Protein AF-A0AAE3A253-F1 (afdb_monomer_lite)

Foldseek 3Di:
DFDWDADPNDTDGPVCCCVPPPVVVVVVVVVVVVVVVVVVVVVVCVVVCPPDPPPPDPVQVVLVVCLVVVLVVVLVVLLVQLPPLDDDPVLVVLLVLLPDDPVVSCVVCVPPPDDCPLSVLLNVLCVVVNPDSSSSSVSVSVVVNVVSVCCVPVVCVVQNSDHD

Secondary structure (DSSP, 8-state):
---EEEETTEEEEHHHHHHH-HHHHHHHHHHHHHHHHHHHHHHHHHHTT---------HHHHHHHHHHHHHHHHHHHHHHHTTS----HHHHHHHHHHHS-HHHHHHHHTTSSS-THHHHHHHHHHHHH-SSHHHHHHHHHHHHHHHHHHIIIIIHHHH-SS--

pLDDT: mean 86.46, std 11.03, range [50.12, 96.81]

Organism: NCBI:txid2981769

Radius of gyration: 26.56 Å; chains: 1; bounding box: 48×40×72 Å

Sequence (164 aa):
MMITYFVGGNSQNFSESLNNSVGFTVQYMALASVLALLEPIIFSMVNLGFKYKPFSFNMHSIAIILFYFTTLTFGLIGFMRCFDNAFWGDEGYTIRLAKMSLKDMIYATAGDVHPPLYYFLVKGLYCLFGNNGFTYQLSAWLPYCAILLLACSVIRKEFGVITA

Structure (mmCIF, N/CA/C/O backbone):
data_AF-A0AAE3A253-F1
#
_entry.id   AF-A0AAE3A253-F1
#
loop_
_atom_site.group_PDB
_atom_site.id
_atom_site.type_symbol
_atom_site.label_atom_id
_atom_site.label_alt_id
_atom_site.label_comp_id
_atom_site.label_asym_id
_atom_site.label_entity_id
_atom_site.label_seq_id
_atom_site.pdbx_PDB_ins_code
_atom_site.Cartn_x
_atom_site.Cartn_y
_atom_site.Cartn_z
_atom_site.occupancy
_atom_site.B_iso_or_equiv
_atom_site.auth_seq_id
_atom_site.auth_comp_id
_atom_site.auth_asym_id
_atom_site.auth_atom_id
_atom_site.pdbx_PDB_model_num
ATOM 1 N N . MET A 1 1 ? 16.362 0.514 20.580 1.00 50.12 1 MET A N 1
ATOM 2 C CA . MET A 1 1 ? 15.192 1.416 20.646 1.00 50.12 1 MET A CA 1
ATOM 3 C C . MET A 1 1 ? 15.582 2.599 21.517 1.00 50.12 1 MET A C 1
ATOM 5 O O . MET A 1 1 ? 15.922 2.386 22.671 1.00 50.12 1 MET A O 1
ATOM 9 N N . MET A 1 2 ? 15.668 3.802 20.948 1.00 62.44 2 MET A N 1
ATOM 10 C CA . MET A 1 2 ? 16.081 5.006 21.678 1.00 62.44 2 MET A CA 1
ATOM 11 C C . MET A 1 2 ? 14.843 5.604 22.349 1.00 62.44 2 MET A C 1
ATOM 13 O O . MET A 1 2 ? 13.948 6.080 21.659 1.00 62.44 2 MET A O 1
ATOM 17 N N . ILE A 1 3 ? 14.763 5.518 23.675 1.00 72.75 3 ILE A N 1
ATOM 18 C CA . ILE A 1 3 ? 13.696 6.161 24.447 1.00 72.75 3 ILE A CA 1
ATOM 19 C C . ILE A 1 3 ? 14.218 7.539 24.842 1.00 72.75 3 ILE A C 1
ATOM 21 O O . ILE A 1 3 ? 15.241 7.644 25.515 1.00 72.75 3 ILE A O 1
ATOM 25 N N . THR A 1 4 ? 13.552 8.594 24.390 1.00 78.94 4 THR A N 1
ATOM 26 C CA . THR A 1 4 ? 13.888 9.979 24.740 1.00 78.94 4 THR A CA 1
ATOM 27 C C . THR A 1 4 ? 12.884 10.507 25.753 1.00 78.94 4 THR A C 1
ATOM 29 O O . THR A 1 4 ? 11.683 10.321 25.564 1.00 78.94 4 THR A O 1
ATOM 32 N N . TYR A 1 5 ? 13.351 11.187 26.801 1.00 75.12 5 TYR A N 1
ATOM 33 C CA . TYR A 1 5 ? 12.467 11.939 27.698 1.00 75.12 5 TYR A CA 1
ATOM 34 C C . TYR A 1 5 ? 12.467 13.418 27.313 1.00 75.12 5 TYR A C 1
ATOM 36 O O . TYR A 1 5 ? 13.455 13.925 26.780 1.00 75.12 5 TYR A O 1
ATOM 44 N N . PHE A 1 6 ? 11.358 14.103 27.592 1.00 67.00 6 PHE A N 1
ATOM 45 C CA . PHE A 1 6 ? 11.221 15.540 27.380 1.00 67.00 6 PHE A CA 1
ATOM 46 C C . PHE A 1 6 ? 10.866 16.203 28.709 1.00 67.00 6 PHE A C 1
ATOM 48 O O . PHE A 1 6 ? 9.720 16.161 29.152 1.00 67.00 6 PHE A O 1
ATOM 55 N N . VAL A 1 7 ? 11.865 16.774 29.379 1.00 64.50 7 VAL A N 1
ATOM 56 C CA . VAL A 1 7 ? 11.684 17.493 30.648 1.00 64.50 7 VAL A CA 1
ATOM 57 C C . VAL A 1 7 ? 12.401 18.835 30.533 1.00 64.50 7 VAL A C 1
ATOM 59 O O . VAL A 1 7 ? 13.591 18.884 30.237 1.00 64.50 7 VAL A O 1
ATOM 62 N N . GLY A 1 8 ? 11.665 19.934 30.730 1.00 59.41 8 GLY A N 1
ATOM 63 C CA . GLY A 1 8 ? 12.232 21.289 30.731 1.00 59.41 8 GLY A CA 1
ATOM 64 C C . GLY A 1 8 ? 12.736 21.799 29.374 1.00 59.41 8 GLY A C 1
ATOM 65 O O . GLY A 1 8 ? 13.605 22.661 29.347 1.00 59.41 8 GLY A O 1
ATOM 66 N N . GLY A 1 9 ? 12.228 21.271 28.254 1.00 61.28 9 GLY A N 1
ATOM 67 C CA . GLY A 1 9 ? 12.614 21.710 26.903 1.00 61.28 9 GLY A CA 1
ATOM 68 C C . GLY A 1 9 ? 13.838 21.001 26.309 1.00 61.28 9 GLY A C 1
ATOM 69 O O . GLY A 1 9 ? 14.172 21.258 25.157 1.00 61.28 9 GLY A O 1
ATOM 70 N N . ASN A 1 10 ? 14.469 20.084 27.050 1.00 60.81 10 ASN A N 1
ATOM 71 C CA . ASN A 1 10 ? 15.585 19.271 26.567 1.00 60.81 10 ASN A CA 1
ATOM 72 C C . ASN A 1 10 ? 15.125 17.841 26.254 1.00 60.81 10 ASN A C 1
ATOM 74 O O . ASN A 1 10 ? 14.512 17.181 27.095 1.00 60.81 10 ASN A O 1
ATOM 78 N N . SER A 1 11 ? 15.466 17.355 25.056 1.00 71.44 11 SER A N 1
ATOM 79 C CA . SER A 1 11 ? 15.305 15.956 24.653 1.00 71.44 11 SER A CA 1
ATOM 80 C C . SER A 1 11 ? 16.650 15.235 24.721 1.00 71.44 11 SER A C 1
ATOM 82 O O . SER A 1 11 ? 17.551 15.536 23.937 1.00 71.44 11 SER A O 1
ATOM 84 N N . GLN A 1 12 ? 16.792 14.281 25.639 1.00 79.00 12 GLN A N 1
ATOM 85 C CA . GLN A 1 12 ? 17.990 13.442 25.751 1.00 79.00 12 GLN A CA 1
ATOM 86 C C . GLN A 1 12 ? 17.623 11.961 25.815 1.00 79.00 12 GLN A C 1
ATOM 88 O O . GLN A 1 12 ? 16.469 11.591 26.056 1.00 79.00 12 GLN A O 1
ATOM 93 N N . ASN A 1 13 ? 18.619 11.108 25.574 1.00 83.31 13 ASN A N 1
ATOM 94 C CA . ASN A 1 13 ? 18.465 9.668 25.688 1.00 83.31 13 ASN A CA 1
ATOM 95 C C . ASN A 1 13 ? 18.242 9.289 27.157 1.00 83.31 13 ASN A C 1
ATOM 97 O O . ASN A 1 13 ? 19.081 9.527 28.021 1.00 83.31 13 ASN A O 1
ATOM 101 N N . PHE A 1 14 ? 17.095 8.679 27.428 1.00 81.56 14 PHE A N 1
ATOM 102 C CA . PHE A 1 14 ? 16.658 8.321 28.769 1.00 81.56 14 PHE A CA 1
ATOM 103 C C . PHE A 1 14 ? 17.612 7.352 29.471 1.00 81.56 14 PHE A C 1
ATOM 105 O O . PHE A 1 14 ? 17.945 7.554 30.638 1.00 81.56 14 PHE A O 1
ATOM 112 N N . SER A 1 15 ? 18.089 6.329 28.757 1.00 81.06 15 SER A N 1
ATOM 113 C CA . SER A 1 15 ? 19.004 5.340 29.334 1.00 81.06 15 SER A CA 1
ATOM 114 C C . SER A 1 15 ? 20.366 5.948 29.658 1.00 81.06 15 SER A C 1
ATOM 116 O O . SER A 1 15 ? 21.016 5.527 30.610 1.00 81.06 15 SER A O 1
ATOM 118 N N . GLU A 1 16 ? 20.800 6.921 28.863 1.00 82.69 16 GLU A N 1
ATOM 119 C CA . GLU A 1 16 ? 22.065 7.618 29.068 1.00 82.69 16 GLU A CA 1
ATOM 120 C C . GLU A 1 16 ? 21.982 8.556 30.277 1.00 82.69 16 GLU A C 1
ATOM 122 O O . GLU A 1 16 ? 22.848 8.518 31.149 1.00 82.69 16 GLU A O 1
ATOM 127 N N . SER A 1 17 ? 20.893 9.321 30.399 1.00 81.94 17 SER A N 1
ATOM 128 C CA . SER A 1 17 ? 20.686 10.227 31.533 1.00 81.94 17 SER A CA 1
ATOM 129 C C . SER A 1 17 ? 20.495 9.497 32.863 1.00 81.94 17 SER A C 1
ATOM 131 O O . SER A 1 17 ? 20.983 9.983 33.881 1.00 81.94 17 SER A O 1
ATOM 133 N N . LEU A 1 18 ? 19.853 8.320 32.871 1.00 81.62 18 LEU A N 1
ATOM 134 C CA . LEU A 1 18 ? 19.747 7.475 34.070 1.00 81.62 18 LEU A CA 1
ATOM 135 C C . LEU A 1 18 ? 21.107 6.966 34.568 1.00 81.62 18 LEU A C 1
ATOM 137 O O . LEU A 1 18 ? 21.334 6.889 35.775 1.00 81.62 18 LEU A O 1
ATOM 141 N N . ASN A 1 19 ? 22.005 6.602 33.652 1.00 83.62 19 ASN A N 1
ATOM 142 C CA . ASN A 1 19 ? 23.302 6.027 34.015 1.00 83.62 19 ASN A CA 1
ATOM 143 C C . ASN A 1 19 ? 24.339 7.098 34.375 1.00 83.62 19 ASN A C 1
ATOM 145 O O . ASN A 1 19 ? 25.212 6.850 35.203 1.00 83.62 19 ASN A O 1
ATOM 149 N N . ASN A 1 20 ? 24.236 8.286 33.775 1.00 83.12 20 ASN A N 1
ATOM 150 C CA . ASN A 1 20 ? 25.271 9.315 33.873 1.00 83.12 20 ASN A CA 1
ATOM 151 C C . ASN A 1 20 ? 24.935 10.457 34.847 1.00 83.12 20 ASN A C 1
ATOM 153 O O . ASN A 1 20 ? 25.827 11.228 35.196 1.00 83.12 20 ASN A O 1
ATOM 157 N N . SER A 1 21 ? 23.682 10.597 35.300 1.00 84.69 21 SER A N 1
ATOM 158 C CA . SER A 1 21 ? 23.268 11.695 36.185 1.00 84.69 21 SER A CA 1
ATOM 159 C C . SER A 1 21 ? 22.504 11.204 37.410 1.00 84.69 21 SER A C 1
ATOM 161 O O . SER A 1 21 ? 21.313 10.911 37.353 1.00 84.69 21 SER A O 1
ATOM 163 N N . VAL A 1 22 ? 23.173 11.216 38.567 1.00 84.69 22 VAL A N 1
ATOM 164 C CA . VAL A 1 22 ? 22.562 10.861 39.861 1.00 84.69 22 VAL A CA 1
ATOM 165 C C . VAL A 1 22 ? 21.336 11.731 40.162 1.00 84.69 22 VAL A C 1
ATOM 167 O O . VAL A 1 22 ? 20.321 11.228 40.640 1.00 84.69 22 VAL A O 1
ATOM 170 N N . GLY A 1 23 ? 21.397 13.029 39.845 1.00 84.56 23 GLY A N 1
ATOM 171 C CA . GLY A 1 23 ? 20.290 13.959 40.082 1.00 84.56 23 GLY A CA 1
ATOM 172 C C . GLY A 1 23 ? 19.044 13.617 39.264 1.00 84.56 23 GLY A C 1
ATOM 173 O O . GLY A 1 23 ? 17.940 13.596 39.809 1.00 84.56 23 GLY A O 1
ATOM 174 N N . PHE A 1 24 ? 19.224 13.285 37.982 1.00 83.19 24 PHE A N 1
ATOM 175 C CA . PHE A 1 24 ? 18.129 12.848 37.115 1.00 83.19 24 PHE A CA 1
ATOM 176 C C . PHE A 1 24 ? 17.506 11.545 37.624 1.00 83.19 24 PHE A C 1
ATOM 178 O O . PHE A 1 24 ? 16.285 11.437 37.728 1.00 83.19 24 PHE A O 1
ATOM 185 N N . THR A 1 25 ? 18.339 10.581 38.018 1.00 84.44 25 THR A N 1
ATOM 186 C CA . THR A 1 25 ? 17.882 9.277 38.509 1.00 84.44 25 THR A CA 1
ATOM 187 C C . THR A 1 25 ? 17.068 9.410 39.791 1.00 84.44 25 THR A C 1
ATOM 189 O O . THR A 1 25 ? 16.003 8.808 39.898 1.00 84.44 25 THR A O 1
ATOM 192 N N . VAL A 1 26 ? 17.497 10.249 40.740 1.00 87.88 26 VAL A N 1
ATOM 193 C CA . VAL A 1 26 ? 16.738 10.505 41.976 1.00 87.88 26 VAL A CA 1
ATOM 194 C C . VAL A 1 26 ? 15.389 11.168 41.680 1.00 87.88 26 VAL A C 1
ATOM 196 O O . VAL A 1 26 ? 14.369 10.725 42.208 1.00 87.88 26 VAL A O 1
ATOM 199 N N . GLN A 1 27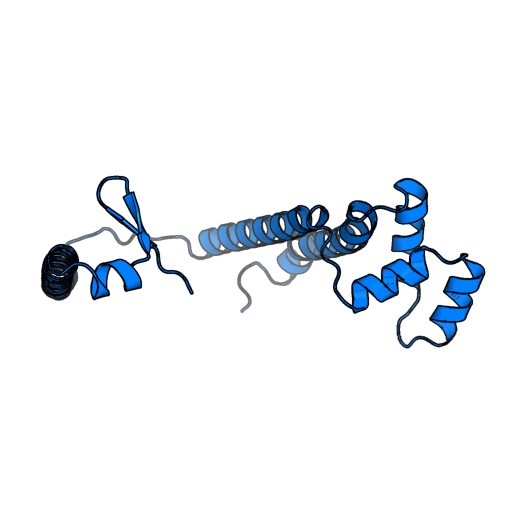 ? 15.350 12.180 40.807 1.00 84.44 27 GLN A N 1
ATOM 200 C CA . GLN A 1 27 ? 14.098 12.839 40.410 1.00 84.44 27 GLN A CA 1
ATOM 201 C C . GLN A 1 27 ? 13.138 11.873 39.707 1.00 84.44 27 GLN A C 1
ATOM 203 O O . GLN A 1 27 ? 11.940 11.871 39.994 1.00 84.44 27 GLN A O 1
ATOM 208 N N . TYR A 1 28 ? 13.664 11.020 38.828 1.00 86.50 28 TYR A N 1
ATOM 209 C CA . TYR A 1 28 ? 12.876 10.014 38.126 1.00 86.50 28 TYR A CA 1
ATOM 210 C C . TYR A 1 28 ? 12.330 8.943 39.077 1.00 86.50 28 TYR A C 1
ATOM 212 O O . TYR A 1 28 ? 11.144 8.628 39.022 1.00 86.50 28 TYR A O 1
ATOM 220 N N . MET A 1 29 ? 13.155 8.421 39.991 1.00 88.69 29 MET A N 1
ATOM 221 C CA . MET A 1 29 ? 12.713 7.450 40.999 1.00 88.69 29 MET A CA 1
ATOM 222 C C . MET A 1 29 ? 11.645 8.040 41.926 1.00 88.69 29 MET A C 1
ATOM 224 O O . MET A 1 29 ? 10.668 7.360 42.244 1.00 88.69 29 MET A O 1
ATOM 228 N N . ALA A 1 30 ? 11.786 9.310 42.318 1.00 92.12 30 ALA A N 1
ATOM 229 C CA . ALA A 1 30 ? 10.777 10.010 43.106 1.00 92.12 30 ALA A CA 1
ATOM 230 C C . ALA A 1 30 ? 9.453 10.138 42.336 1.00 92.12 30 ALA A C 1
ATOM 232 O O . ALA A 1 30 ? 8.401 9.787 42.866 1.00 92.12 30 ALA A O 1
ATOM 233 N N . LEU A 1 31 ? 9.502 10.563 41.069 1.00 87.88 31 LEU A N 1
ATOM 234 C CA . LEU A 1 31 ? 8.318 10.667 40.213 1.00 87.88 31 LEU A CA 1
ATOM 235 C C . LEU A 1 31 ? 7.635 9.307 40.012 1.00 87.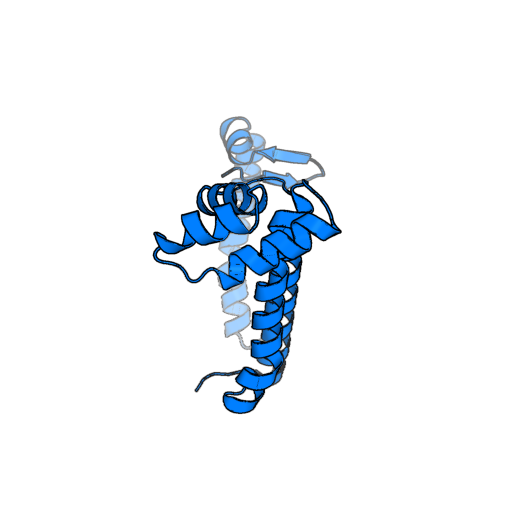88 31 LEU A C 1
ATOM 237 O O . LEU A 1 31 ? 6.420 9.206 40.167 1.00 87.88 31 LEU A O 1
ATOM 241 N N . ALA A 1 32 ? 8.407 8.260 39.712 1.00 88.56 32 ALA A N 1
ATOM 242 C CA . ALA A 1 32 ? 7.894 6.905 39.536 1.00 88.56 32 ALA A CA 1
ATOM 243 C C . ALA A 1 32 ? 7.220 6.384 40.815 1.00 88.56 32 ALA A C 1
ATOM 245 O O . ALA A 1 32 ? 6.146 5.793 40.747 1.00 88.56 32 ALA A O 1
ATOM 246 N N . SER A 1 33 ? 7.806 6.669 41.980 1.00 91.75 33 SER A N 1
ATOM 247 C CA . SER A 1 33 ? 7.232 6.299 43.279 1.00 91.75 33 SER A CA 1
ATOM 248 C C . SER A 1 33 ? 5.922 7.040 43.555 1.00 91.75 33 SER A C 1
ATOM 250 O O . SER A 1 33 ? 4.955 6.433 44.007 1.00 91.75 33 SER A O 1
ATOM 252 N N . VAL A 1 34 ? 5.854 8.339 43.239 1.00 92.75 34 VAL A N 1
ATOM 253 C CA . VAL A 1 34 ? 4.617 9.128 43.359 1.00 92.75 34 VAL A CA 1
ATOM 254 C C . VAL A 1 34 ? 3.528 8.573 42.440 1.00 92.75 34 VAL A C 1
ATOM 256 O O . VAL A 1 34 ? 2.404 8.373 42.891 1.00 92.75 34 VAL A O 1
ATOM 259 N N . LEU A 1 35 ? 3.849 8.276 41.178 1.00 89.44 35 LEU A N 1
ATOM 260 C CA . LEU A 1 35 ? 2.894 7.696 40.227 1.00 89.44 35 LEU A CA 1
ATOM 261 C C . LEU A 1 35 ? 2.382 6.325 40.688 1.00 89.44 35 LEU A C 1
ATOM 263 O O . LEU A 1 35 ? 1.176 6.091 40.657 1.00 89.44 35 LEU A O 1
ATOM 267 N N . ALA A 1 36 ? 3.272 5.463 41.186 1.00 91.69 36 ALA A N 1
ATOM 268 C CA . ALA A 1 36 ? 2.905 4.154 41.725 1.00 91.69 36 ALA A CA 1
ATOM 269 C C . ALA A 1 36 ? 1.981 4.254 42.954 1.00 91.69 36 ALA A C 1
ATOM 271 O O . ALA A 1 36 ? 1.104 3.416 43.138 1.00 91.69 36 ALA A O 1
ATOM 272 N N . LEU A 1 37 ? 2.137 5.292 43.786 1.00 91.44 37 LEU A N 1
ATOM 273 C CA . LEU A 1 37 ? 1.247 5.550 44.925 1.00 91.44 37 LEU A CA 1
ATOM 274 C C . LEU A 1 37 ? -0.086 6.195 44.517 1.00 91.44 37 LEU A C 1
ATOM 276 O O . LEU A 1 37 ? -1.093 5.997 45.196 1.00 91.44 37 LEU A O 1
ATOM 280 N N . LEU A 1 38 ? -0.118 6.952 43.417 1.00 90.69 38 LEU A N 1
ATOM 281 C CA . LEU A 1 38 ? -1.348 7.544 42.884 1.00 90.69 38 LEU A CA 1
ATOM 282 C C . LEU A 1 38 ? -2.264 6.499 42.241 1.00 90.69 38 LEU A C 1
ATOM 284 O O . LEU A 1 38 ? -3.482 6.639 42.321 1.00 90.69 38 LEU A O 1
ATOM 288 N N . GLU A 1 39 ? -1.709 5.447 41.644 1.00 86.12 39 GLU A N 1
ATOM 289 C CA . GLU A 1 39 ? -2.473 4.380 40.991 1.00 86.12 39 GLU A CA 1
ATOM 290 C C . GLU A 1 39 ? -3.555 3.740 41.894 1.00 86.12 39 GLU A C 1
ATOM 292 O O . GLU A 1 39 ? -4.729 3.764 41.508 1.00 86.12 39 GLU A O 1
ATOM 297 N N . PRO A 1 40 ? -3.256 3.253 43.118 1.00 86.25 40 PRO A N 1
ATOM 298 C CA . PRO A 1 40 ? -4.275 2.693 44.006 1.00 86.25 40 PRO A CA 1
ATOM 299 C C . PRO A 1 40 ? -5.271 3.743 44.513 1.00 86.25 40 PRO A C 1
ATOM 301 O O . PRO A 1 40 ? -6.419 3.401 44.790 1.00 86.25 40 PRO A O 1
ATOM 304 N N . ILE A 1 41 ? -4.876 5.020 44.610 1.00 84.12 41 ILE A N 1
ATOM 305 C CA . ILE A 1 41 ? -5.785 6.116 44.979 1.00 84.12 41 ILE A CA 1
ATOM 306 C C . ILE A 1 41 ? -6.785 6.360 43.850 1.00 84.12 41 ILE A C 1
ATOM 308 O O . ILE A 1 41 ? -7.982 6.416 44.111 1.00 84.12 41 ILE A O 1
ATOM 312 N N . ILE A 1 42 ? -6.321 6.441 42.600 1.00 81.00 42 ILE A N 1
ATOM 313 C CA . ILE A 1 42 ? -7.178 6.584 41.417 1.00 81.00 42 ILE A CA 1
ATOM 314 C C . ILE A 1 42 ? -8.115 5.377 41.305 1.00 81.00 42 ILE A C 1
ATOM 316 O O . ILE A 1 42 ? -9.322 5.551 41.139 1.00 81.00 42 ILE A O 1
ATOM 320 N N . PHE A 1 43 ? -7.591 4.161 41.470 1.00 81.81 43 PHE A N 1
ATOM 321 C CA . PHE A 1 43 ? -8.390 2.935 41.461 1.00 81.81 43 PHE A CA 1
ATOM 322 C C . PHE A 1 43 ? -9.441 2.923 42.582 1.00 81.81 43 PHE A C 1
ATOM 324 O O . PHE A 1 43 ? -10.601 2.578 42.354 1.00 81.81 43 PHE A O 1
ATOM 331 N N . SER A 1 44 ? -9.068 3.376 43.781 1.00 79.88 44 SER A N 1
ATOM 332 C CA . SER A 1 44 ? -9.985 3.543 44.909 1.00 79.88 44 SER A CA 1
ATOM 333 C C . SER A 1 44 ? -11.037 4.620 44.636 1.00 79.88 44 SER A C 1
ATOM 335 O O . SER A 1 44 ? -12.207 4.381 44.891 1.00 79.88 44 SER A O 1
ATOM 337 N N . MET A 1 45 ? -10.683 5.763 44.037 1.00 73.31 45 MET A N 1
ATOM 338 C CA . MET A 1 45 ? -11.636 6.811 43.637 1.00 73.31 45 MET A CA 1
ATOM 339 C C . MET A 1 45 ? -12.655 6.306 42.607 1.00 73.31 45 MET A C 1
ATOM 341 O O . MET A 1 45 ? -13.833 6.656 42.693 1.00 73.31 45 MET A O 1
ATOM 345 N N . VAL A 1 46 ? -12.222 5.459 41.668 1.00 73.06 46 VAL A N 1
ATOM 346 C CA . VAL A 1 46 ? -13.106 4.781 40.707 1.00 73.06 46 VAL A CA 1
ATOM 347 C C . VAL A 1 46 ? -14.036 3.789 41.423 1.00 73.06 46 VAL A C 1
ATOM 349 O O . VAL A 1 46 ? -15.232 3.771 41.133 1.00 73.06 46 VAL A O 1
ATOM 352 N N . ASN A 1 47 ? -13.531 3.028 42.402 1.00 70.94 47 ASN A N 1
ATOM 353 C CA . ASN A 1 47 ? -14.326 2.081 43.201 1.00 70.94 47 ASN A CA 1
ATOM 354 C C . ASN A 1 47 ? -15.221 2.741 44.271 1.00 70.94 47 ASN A C 1
ATOM 356 O O . ASN A 1 47 ? -16.248 2.174 44.635 1.00 70.94 47 ASN A O 1
ATOM 360 N N . LEU A 1 48 ? -14.882 3.942 44.750 1.00 67.19 48 LEU A N 1
ATOM 361 C CA . LEU A 1 48 ? -15.628 4.725 45.749 1.00 67.19 48 LEU A CA 1
ATOM 362 C C . LEU A 1 48 ? -16.883 5.399 45.173 1.00 67.19 48 LEU A C 1
ATOM 364 O O . LEU A 1 48 ? -17.536 6.192 45.849 1.00 67.19 48 LEU A O 1
ATOM 368 N N . GLY A 1 49 ? -17.251 5.079 43.931 1.00 61.66 49 GLY A N 1
ATOM 369 C CA . GLY A 1 49 ? -18.509 5.523 43.349 1.00 61.66 49 GLY A CA 1
ATOM 370 C C . GLY A 1 49 ? -18.518 7.001 42.969 1.00 61.66 49 GLY A C 1
ATOM 371 O O . GLY A 1 49 ? -19.590 7.612 42.972 1.00 61.66 49 GLY A O 1
ATOM 372 N N . PHE A 1 50 ? -17.363 7.581 42.598 1.00 58.22 50 PHE A N 1
ATOM 373 C CA . PHE A 1 50 ? -17.376 8.811 41.805 1.00 58.22 50 PHE A CA 1
ATOM 374 C C . PHE A 1 50 ? -18.300 8.569 40.608 1.00 58.22 50 PHE A C 1
ATOM 376 O O . PHE A 1 50 ? -17.994 7.771 39.724 1.00 58.22 50 PHE A O 1
ATOM 383 N N . LYS A 1 51 ? -19.465 9.226 40.601 1.00 58.50 51 LYS A N 1
ATOM 384 C CA . LYS A 1 51 ? -20.422 9.169 39.493 1.00 58.50 51 LYS A CA 1
ATOM 385 C C . LYS A 1 51 ? -19.829 9.921 38.304 1.00 58.50 51 LYS A C 1
ATOM 387 O O . LYS A 1 51 ? -20.227 11.046 38.014 1.00 58.50 51 LYS A O 1
ATOM 392 N N . TYR A 1 52 ? -18.878 9.317 37.603 1.00 63.06 52 TYR A N 1
ATOM 393 C CA . TYR A 1 52 ? -18.645 9.695 36.222 1.00 63.06 52 TYR A CA 1
ATOM 394 C C . TYR A 1 52 ? -19.870 9.226 35.437 1.00 63.06 52 TYR A C 1
ATOM 396 O O . TYR A 1 52 ? -20.347 8.106 35.624 1.00 63.06 52 TYR A O 1
ATOM 404 N N . LYS A 1 53 ? -20.438 10.083 34.585 1.00 58.22 53 LYS A N 1
ATOM 405 C CA . LYS A 1 53 ? -21.356 9.567 33.568 1.00 58.22 53 LYS A CA 1
ATOM 406 C C . LYS A 1 53 ? -20.502 8.650 32.694 1.00 58.22 53 LYS A C 1
ATOM 408 O O . LYS A 1 53 ? -19.567 9.175 32.083 1.00 58.22 53 LYS A O 1
ATOM 413 N N . PRO A 1 54 ? -20.750 7.327 32.636 1.00 58.50 54 PRO A N 1
ATOM 414 C CA . PRO A 1 54 ? -20.087 6.513 31.636 1.00 58.50 54 PRO A CA 1
ATOM 415 C C . PRO A 1 54 ? -20.432 7.152 30.297 1.00 58.50 54 PRO A C 1
ATOM 417 O O . PRO A 1 54 ? -21.607 7.369 29.984 1.00 58.50 54 PRO A O 1
ATOM 420 N N . PHE A 1 55 ? -19.409 7.570 29.559 1.00 60.50 55 PHE A N 1
ATOM 421 C CA . PHE A 1 55 ? -19.610 8.107 28.228 1.00 60.50 55 PHE A CA 1
ATOM 422 C C . PHE A 1 55 ? -20.108 6.930 27.389 1.00 60.50 55 PHE A C 1
ATOM 424 O O . PHE A 1 55 ? -19.347 6.046 27.006 1.00 60.50 55 PHE A O 1
ATOM 431 N N . SER A 1 56 ? -21.428 6.848 27.230 1.00 65.44 56 SER A N 1
ATOM 432 C CA . SER A 1 56 ? -22.100 5.809 26.462 1.00 65.44 56 SER A CA 1
ATOM 433 C C . SER A 1 56 ? -21.808 6.074 24.995 1.00 65.44 56 SER A C 1
ATOM 435 O O . SER A 1 56 ? -22.562 6.765 24.307 1.00 65.44 56 SER A O 1
ATOM 437 N N . PHE A 1 57 ? -20.681 5.566 24.518 1.00 68.81 57 PHE A N 1
ATOM 438 C CA . PHE A 1 57 ? -20.391 5.612 23.104 1.00 68.81 57 PHE A CA 1
ATOM 439 C C . PHE A 1 57 ? -21.254 4.601 22.367 1.00 68.81 57 PHE A C 1
ATOM 441 O O . PHE A 1 57 ? -21.388 3.445 22.767 1.00 68.81 57 PHE A O 1
ATOM 448 N N . ASN A 1 58 ? -21.798 5.033 21.236 1.00 83.06 58 ASN A N 1
ATOM 449 C CA . ASN A 1 58 ? -22.315 4.093 20.267 1.00 83.06 58 ASN A CA 1
ATOM 450 C C . ASN A 1 58 ? -21.116 3.345 19.661 1.00 83.06 58 ASN A C 1
ATOM 452 O O . ASN A 1 58 ? -20.404 3.886 18.812 1.00 83.06 58 ASN A O 1
ATOM 456 N N . MET A 1 59 ? -20.884 2.112 20.121 1.00 79.81 59 MET A N 1
ATOM 457 C CA . MET A 1 59 ? -19.783 1.255 19.663 1.00 79.81 59 MET A CA 1
ATOM 458 C C . MET A 1 59 ? -19.777 1.084 18.141 1.00 79.81 59 MET A C 1
ATOM 460 O O . MET A 1 59 ? -18.712 1.003 17.535 1.00 79.81 59 MET A O 1
ATOM 464 N N . HIS A 1 60 ? -20.952 1.116 17.507 1.00 84.00 60 HIS A N 1
ATOM 465 C CA . HIS A 1 60 ? -21.070 1.070 16.055 1.00 84.00 60 HIS A CA 1
ATOM 466 C C . HIS A 1 60 ? -20.530 2.341 15.388 1.00 84.00 60 HIS A C 1
ATOM 468 O O . HIS A 1 60 ? -19.769 2.264 14.425 1.00 84.00 60 HIS A O 1
ATOM 474 N N . SER A 1 61 ? -20.855 3.519 15.926 1.00 85.69 61 SER A N 1
ATOM 475 C CA . SER A 1 61 ? -20.319 4.792 15.430 1.00 85.69 61 SER A CA 1
ATOM 476 C C . SER A 1 61 ? -18.803 4.881 15.605 1.00 85.69 61 SER A C 1
ATOM 478 O O . SER A 1 61 ? -18.116 5.326 14.689 1.00 85.69 61 SER A O 1
ATOM 480 N N . ILE A 1 62 ? -18.272 4.407 16.737 1.00 87.94 62 ILE A N 1
ATOM 481 C CA . ILE A 1 62 ? -16.820 4.310 16.940 1.00 87.94 62 ILE A CA 1
ATOM 482 C C . ILE A 1 62 ? -16.192 3.381 15.902 1.00 87.94 62 ILE A C 1
ATOM 484 O O . ILE A 1 62 ? -15.208 3.762 15.274 1.00 87.94 62 ILE A O 1
ATOM 488 N N . ALA A 1 63 ? -16.762 2.193 15.688 1.00 88.00 63 ALA A N 1
ATOM 489 C CA . ALA A 1 63 ? -16.232 1.232 14.727 1.00 88.00 63 ALA A CA 1
ATOM 490 C C . ALA A 1 63 ? -16.185 1.812 13.303 1.00 88.00 63 ALA A C 1
ATOM 492 O O . ALA A 1 63 ? -15.182 1.654 12.613 1.00 88.00 63 ALA A O 1
ATOM 493 N N . ILE A 1 64 ? -17.220 2.553 12.888 1.00 89.50 64 ILE A N 1
ATOM 494 C CA . ILE A 1 64 ? -17.243 3.265 11.599 1.00 89.50 64 ILE A CA 1
ATOM 495 C C . ILE A 1 64 ? -16.103 4.284 11.514 1.00 89.50 64 ILE A C 1
ATOM 497 O O . ILE A 1 64 ? -15.382 4.314 10.516 1.00 89.50 64 ILE A O 1
ATOM 501 N N . ILE A 1 65 ? -15.934 5.113 12.547 1.00 91.06 65 ILE A N 1
ATOM 502 C CA . ILE A 1 65 ? -14.885 6.141 12.576 1.00 91.06 65 ILE A CA 1
ATOM 503 C C . ILE A 1 65 ? -13.505 5.488 12.483 1.00 91.06 65 ILE A C 1
ATOM 505 O O . ILE A 1 65 ? -12.696 5.902 11.656 1.00 91.06 65 ILE A O 1
ATOM 509 N N . LEU A 1 66 ? -13.255 4.447 13.280 1.00 91.50 66 LEU A N 1
ATOM 510 C CA . LEU A 1 66 ? -11.988 3.720 13.273 1.00 91.50 66 LEU A CA 1
ATOM 511 C C . LEU A 1 66 ? -11.724 3.061 11.919 1.00 91.50 66 LEU A C 1
ATOM 513 O O . LEU A 1 66 ? -10.635 3.219 11.383 1.00 91.50 66 LEU A O 1
ATOM 517 N N . PHE A 1 67 ? -12.717 2.401 11.321 1.00 92.00 67 PHE A N 1
ATOM 518 C CA . PHE A 1 67 ? -12.582 1.773 10.006 1.00 92.00 67 PHE A CA 1
ATOM 519 C C . PHE A 1 67 ? -12.117 2.768 8.933 1.00 92.00 67 PHE A C 1
ATOM 521 O O . PHE A 1 67 ? -11.152 2.514 8.203 1.00 92.00 67 PHE A O 1
ATOM 528 N N . TYR A 1 68 ? -12.766 3.932 8.860 1.00 93.06 68 TYR A N 1
ATOM 529 C CA . TYR A 1 68 ? -12.397 4.968 7.899 1.00 93.06 68 TYR A CA 1
ATOM 530 C C . TYR A 1 68 ? -11.061 5.628 8.224 1.00 93.06 68 TYR A C 1
ATOM 532 O O . TYR A 1 68 ? -10.261 5.859 7.317 1.00 93.06 68 TYR A O 1
ATOM 540 N N . PHE A 1 69 ? -10.795 5.894 9.502 1.00 94.44 69 PHE A N 1
ATOM 541 C CA . PHE A 1 69 ? -9.528 6.459 9.952 1.00 94.44 69 PHE A CA 1
ATOM 542 C C . PHE A 1 69 ? -8.350 5.538 9.616 1.00 94.44 69 PHE A C 1
ATOM 544 O O . PHE A 1 69 ? -7.348 5.984 9.055 1.00 94.44 69 PHE A O 1
ATOM 551 N N . THR A 1 70 ? -8.486 4.242 9.892 1.00 92.44 70 THR A N 1
ATOM 552 C CA . THR A 1 70 ? -7.485 3.226 9.569 1.00 92.44 70 THR A CA 1
ATOM 553 C C . THR A 1 70 ? -7.278 3.125 8.062 1.00 92.44 70 THR A C 1
ATOM 555 O O . THR A 1 70 ? -6.137 3.160 7.607 1.00 92.44 70 THR A O 1
ATOM 558 N N . THR A 1 71 ? -8.358 3.087 7.276 1.00 93.50 71 THR A N 1
ATOM 559 C CA . THR A 1 71 ? -8.269 3.056 5.806 1.00 93.50 71 THR A CA 1
ATOM 560 C C . THR A 1 71 ? -7.522 4.272 5.257 1.00 93.50 71 THR A C 1
ATOM 562 O O . THR A 1 71 ? -6.620 4.127 4.432 1.00 93.50 71 THR A O 1
ATOM 565 N N . LEU A 1 72 ? -7.858 5.472 5.741 1.00 95.62 72 LEU A N 1
ATOM 566 C CA . LEU A 1 72 ? -7.189 6.710 5.348 1.00 95.62 72 LEU A CA 1
ATOM 567 C C . LEU A 1 72 ? -5.702 6.677 5.713 1.00 95.62 72 LEU A C 1
ATOM 569 O O . LEU A 1 72 ? -4.856 6.976 4.875 1.00 95.62 72 LEU A O 1
ATOM 573 N N . THR A 1 73 ? -5.384 6.276 6.944 1.00 95.75 73 THR A N 1
ATOM 574 C CA . THR A 1 73 ? -4.003 6.198 7.439 1.00 95.75 73 THR A CA 1
ATOM 575 C C . THR A 1 73 ? -3.161 5.266 6.573 1.00 95.75 73 THR A C 1
ATOM 577 O O . THR A 1 73 ? -2.071 5.635 6.142 1.00 95.75 73 THR A O 1
ATOM 580 N N . PHE A 1 74 ? -3.685 4.086 6.246 1.00 95.31 74 PHE A N 1
ATOM 581 C CA . PHE A 1 74 ? -3.015 3.125 5.376 1.00 95.31 74 PHE A CA 1
ATOM 582 C C . PHE A 1 74 ? -2.811 3.651 3.949 1.00 95.31 74 PHE A C 1
ATOM 584 O O . PHE A 1 74 ? -1.710 3.533 3.406 1.00 95.31 74 PHE A O 1
ATOM 591 N N . GLY A 1 75 ? -3.821 4.307 3.369 1.00 95.44 75 GLY A N 1
ATOM 592 C CA . GLY A 1 75 ? -3.694 4.965 2.066 1.00 95.44 75 GLY A CA 1
ATOM 593 C C . GLY A 1 75 ? -2.607 6.047 2.048 1.00 95.44 75 GLY A C 1
ATOM 594 O O . GLY A 1 75 ? -1.814 6.105 1.106 1.00 95.44 75 GLY A O 1
ATOM 595 N N . LEU A 1 76 ? -2.526 6.857 3.111 1.00 96.25 76 LEU A N 1
ATOM 596 C CA . LEU A 1 76 ? -1.518 7.910 3.268 1.00 96.25 76 LEU A CA 1
ATOM 597 C C . LEU A 1 76 ? -0.108 7.346 3.472 1.00 96.25 76 LEU A C 1
ATOM 599 O O . LEU A 1 76 ? 0.827 7.830 2.840 1.00 96.25 76 LEU A O 1
ATOM 603 N N . ILE A 1 77 ? 0.056 6.309 4.299 1.00 94.94 77 ILE A N 1
ATOM 604 C CA . ILE A 1 77 ? 1.352 5.633 4.478 1.00 94.94 77 ILE A CA 1
ATOM 605 C C . ILE A 1 77 ? 1.839 5.068 3.140 1.00 94.94 77 ILE A C 1
ATOM 607 O O . ILE A 1 77 ? 2.991 5.291 2.767 1.00 94.94 77 ILE A O 1
ATOM 611 N N . GLY A 1 78 ? 0.960 4.397 2.389 1.00 93.38 78 GLY A N 1
ATOM 612 C CA . GLY A 1 78 ? 1.284 3.903 1.050 1.00 93.38 78 GLY A CA 1
ATOM 613 C C . GLY A 1 78 ? 1.695 5.029 0.096 1.00 93.38 78 GLY A C 1
ATOM 614 O O . GLY A 1 78 ? 2.646 4.875 -0.666 1.00 93.38 78 GLY A O 1
ATOM 615 N N . PHE A 1 79 ? 1.035 6.186 0.175 1.00 95.06 79 PHE A N 1
ATOM 616 C CA . PHE A 1 79 ? 1.385 7.340 -0.651 1.00 95.06 79 PHE A CA 1
ATOM 617 C C . PHE A 1 79 ? 2.753 7.920 -0.274 1.00 95.06 79 PHE A C 1
ATOM 619 O O . PHE A 1 79 ? 3.544 8.246 -1.154 1.00 95.06 79 PHE A O 1
ATOM 626 N N . MET A 1 80 ? 3.087 7.993 1.019 1.00 94.75 80 MET A N 1
ATOM 627 C CA . MET A 1 80 ? 4.407 8.460 1.462 1.00 94.75 80 MET A CA 1
ATOM 628 C C . MET A 1 80 ? 5.545 7.563 0.958 1.00 94.75 80 MET A C 1
ATOM 630 O O . MET A 1 80 ? 6.602 8.080 0.593 1.00 94.75 80 MET A O 1
ATOM 634 N N . ARG A 1 81 ? 5.323 6.243 0.850 1.00 93.00 81 ARG A N 1
ATOM 635 C CA . ARG A 1 81 ? 6.301 5.318 0.244 1.00 93.00 81 ARG A CA 1
ATOM 636 C C . ARG A 1 81 ? 6.619 5.655 -1.211 1.00 93.00 81 ARG A C 1
ATOM 638 O O . ARG A 1 81 ? 7.710 5.347 -1.670 1.00 93.00 81 ARG A O 1
ATOM 645 N N . CYS A 1 82 ? 5.745 6.373 -1.922 1.00 94.00 82 CYS A N 1
ATOM 646 C CA . CYS A 1 82 ? 6.032 6.799 -3.292 1.00 94.00 82 CYS A CA 1
ATOM 647 C C . CYS A 1 82 ? 7.263 7.709 -3.419 1.00 94.00 82 CYS A C 1
ATOM 649 O O . CYS A 1 82 ? 7.776 7.887 -4.522 1.00 94.00 82 CYS A O 1
ATOM 651 N N . PHE A 1 83 ? 7.768 8.255 -2.310 1.00 93.69 83 PHE A N 1
ATOM 652 C CA . PHE A 1 83 ? 8.892 9.188 -2.295 1.00 93.69 83 PHE A CA 1
ATOM 653 C C . PHE A 1 83 ? 10.164 8.633 -1.633 1.00 93.69 83 PHE A C 1
ATOM 655 O O . PHE A 1 83 ? 11.196 9.302 -1.677 1.00 93.69 83 PHE A O 1
ATOM 662 N N . ASP A 1 84 ? 10.129 7.434 -1.039 1.00 88.25 84 ASP A N 1
ATOM 663 C CA . ASP A 1 84 ? 11.251 6.908 -0.243 1.00 88.25 84 ASP A CA 1
ATOM 664 C C . ASP A 1 84 ? 12.412 6.344 -1.090 1.00 88.25 84 ASP A C 1
ATOM 666 O O . ASP A 1 84 ? 13.522 6.194 -0.581 1.00 88.25 84 ASP A O 1
ATOM 670 N N . ASN A 1 85 ? 12.180 6.082 -2.388 1.00 89.19 85 ASN A N 1
ATOM 671 C CA . ASN A 1 85 ? 13.114 5.437 -3.330 1.00 89.19 85 ASN A CA 1
ATOM 672 C C . ASN A 1 85 ? 13.778 4.156 -2.774 1.00 89.19 85 ASN A C 1
ATOM 674 O O . ASN A 1 85 ? 14.849 3.755 -3.241 1.00 89.19 85 ASN A O 1
ATOM 678 N N . ALA A 1 86 ? 13.153 3.515 -1.785 1.00 91.94 86 ALA A N 1
ATOM 679 C CA . ALA A 1 86 ? 13.677 2.349 -1.098 1.00 91.94 86 ALA A CA 1
ATOM 680 C C . ALA A 1 86 ? 13.007 1.097 -1.664 1.00 91.94 86 ALA A C 1
ATOM 682 O O . ALA A 1 86 ? 11.864 0.790 -1.326 1.00 91.94 86 ALA A O 1
ATOM 683 N N . PHE A 1 87 ? 13.737 0.385 -2.525 1.00 93.31 87 PHE A N 1
ATOM 684 C CA . PHE A 1 87 ? 13.196 -0.761 -3.249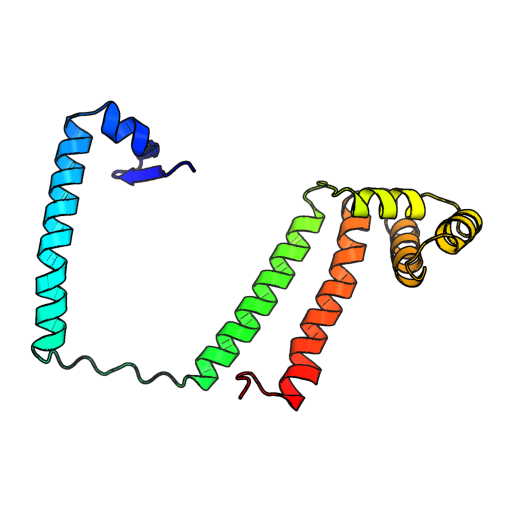 1.00 93.31 87 PHE A CA 1
ATOM 685 C C . PHE A 1 87 ? 13.502 -2.091 -2.580 1.00 93.31 87 PHE A C 1
ATOM 687 O O . PHE A 1 87 ? 14.643 -2.366 -2.200 1.00 93.31 87 PHE A O 1
ATOM 694 N N . TRP A 1 88 ? 12.477 -2.928 -2.483 1.00 93.75 88 TRP A N 1
ATOM 695 C CA . TRP A 1 88 ? 12.602 -4.308 -2.022 1.00 93.75 88 TRP A CA 1
ATOM 696 C C . TRP A 1 88 ? 12.982 -5.229 -3.194 1.00 93.75 88 TRP A C 1
ATOM 698 O O . TRP A 1 88 ? 12.997 -4.817 -4.356 1.00 93.75 88 TRP A O 1
ATOM 708 N N . GLY A 1 89 ? 13.380 -6.471 -2.908 1.00 94.25 89 GLY A N 1
ATOM 709 C CA . GLY A 1 89 ? 13.929 -7.372 -3.933 1.00 94.25 89 GLY A CA 1
ATOM 710 C C . GLY A 1 89 ? 12.946 -7.692 -5.070 1.00 94.25 89 GLY A C 1
ATOM 711 O O . GLY A 1 89 ? 13.318 -7.701 -6.244 1.00 94.25 89 GLY A O 1
ATOM 712 N N . ASP A 1 90 ? 11.682 -7.899 -4.724 1.00 92.44 90 ASP A N 1
ATOM 713 C CA . ASP A 1 90 ? 10.558 -8.116 -5.637 1.00 92.44 90 ASP A CA 1
ATOM 714 C C . ASP A 1 90 ? 10.187 -6.851 -6.437 1.00 92.44 90 ASP A C 1
ATOM 716 O O . ASP A 1 90 ? 9.929 -6.919 -7.646 1.00 92.44 90 ASP A O 1
ATOM 720 N N . GLU A 1 91 ? 10.252 -5.675 -5.810 1.00 94.12 91 GLU A N 1
ATOM 721 C CA . GLU A 1 91 ? 10.119 -4.389 -6.506 1.00 94.12 91 GLU A CA 1
ATOM 722 C C . GLU A 1 91 ? 11.254 -4.202 -7.527 1.00 94.12 91 GLU A C 1
ATOM 724 O O . GLU A 1 91 ? 11.016 -3.801 -8.667 1.00 94.12 91 GLU A O 1
ATOM 729 N N . GLY A 1 92 ? 12.484 -4.586 -7.174 1.00 95.00 92 GLY A N 1
ATOM 730 C CA . GLY A 1 92 ? 13.634 -4.586 -8.081 1.00 95.00 92 GLY A CA 1
ATOM 731 C C . GLY A 1 92 ? 13.429 -5.475 -9.313 1.00 95.00 92 GLY A C 1
ATOM 732 O O . GLY A 1 92 ? 13.753 -5.072 -10.436 1.00 95.00 92 GLY A O 1
ATOM 733 N N . TYR A 1 93 ? 12.836 -6.659 -9.133 1.00 93.19 93 TYR A N 1
ATOM 734 C CA . TYR A 1 93 ? 12.468 -7.544 -10.242 1.00 93.19 93 TYR A CA 1
ATOM 735 C C . TYR A 1 93 ? 11.423 -6.897 -11.164 1.00 93.19 93 TYR A C 1
ATOM 737 O O . TYR A 1 93 ? 11.595 -6.864 -12.385 1.00 93.19 93 TYR A O 1
ATOM 745 N N . THR A 1 94 ? 10.397 -6.284 -10.576 1.00 94.50 94 THR A N 1
ATOM 746 C CA . THR A 1 94 ? 9.356 -5.544 -11.304 1.00 94.50 94 THR A CA 1
ATOM 747 C C . THR A 1 94 ? 9.947 -4.384 -12.114 1.00 94.50 94 THR A C 1
ATOM 749 O O . THR A 1 94 ? 9.629 -4.218 -13.293 1.00 94.50 94 THR A O 1
ATOM 752 N N . ILE A 1 95 ? 10.870 -3.617 -11.526 1.00 95.81 95 ILE A N 1
ATOM 753 C CA . ILE A 1 95 ? 11.583 -2.515 -12.193 1.00 95.81 95 ILE A CA 1
ATOM 754 C C . ILE A 1 95 ? 12.391 -3.024 -13.387 1.00 95.81 95 ILE A C 1
ATOM 756 O O . ILE A 1 95 ? 12.402 -2.396 -14.450 1.00 95.81 95 ILE A O 1
ATOM 760 N N . ARG A 1 96 ? 13.075 -4.162 -13.231 1.00 95.19 96 ARG A N 1
ATOM 761 C CA . ARG A 1 96 ? 13.833 -4.788 -14.318 1.00 95.19 96 ARG A CA 1
ATOM 762 C C . ARG A 1 96 ? 12.915 -5.144 -15.486 1.00 95.19 96 ARG A C 1
ATOM 764 O O . ARG A 1 96 ? 13.252 -4.800 -16.616 1.00 95.19 96 ARG A O 1
ATOM 771 N N . LEU A 1 97 ? 11.767 -5.771 -15.223 1.00 94.94 97 LEU A N 1
ATOM 772 C CA . LEU A 1 97 ? 10.784 -6.096 -16.259 1.00 94.94 97 LEU A CA 1
ATOM 773 C C . LEU A 1 97 ? 10.230 -4.830 -16.924 1.00 94.94 97 LEU A C 1
ATOM 775 O O . LEU A 1 97 ? 10.189 -4.750 -18.150 1.00 94.94 97 LEU A O 1
ATOM 779 N N . ALA A 1 98 ? 9.873 -3.804 -16.148 1.00 95.38 98 ALA A N 1
ATOM 780 C CA . ALA A 1 98 ? 9.332 -2.549 -16.674 1.00 95.38 98 ALA A CA 1
ATOM 781 C C . ALA A 1 98 ? 10.283 -1.846 -17.664 1.00 95.38 98 ALA A C 1
ATOM 783 O O . ALA A 1 98 ? 9.830 -1.209 -18.619 1.00 95.38 98 ALA A O 1
ATOM 784 N N . LYS A 1 99 ? 11.600 -1.999 -17.491 1.00 94.94 99 LYS A N 1
ATOM 785 C CA . LYS A 1 99 ? 12.619 -1.436 -18.393 1.00 94.94 99 LYS A CA 1
ATOM 786 C C . LYS A 1 99 ? 12.812 -2.224 -19.695 1.00 94.94 99 LYS A C 1
ATOM 788 O O . LYS A 1 99 ? 13.357 -1.670 -20.645 1.00 94.94 99 LYS A O 1
ATOM 793 N N . MET A 1 100 ? 12.362 -3.475 -19.772 1.00 95.06 100 MET A N 1
ATOM 794 C CA . MET A 1 100 ? 12.475 -4.306 -20.977 1.00 95.06 100 MET A CA 1
ATOM 795 C C . MET A 1 100 ? 11.540 -3.838 -22.101 1.00 95.06 100 MET A C 1
ATOM 797 O O . MET A 1 100 ? 10.606 -3.062 -21.877 1.00 95.06 100 MET A O 1
ATOM 801 N N . SER A 1 101 ? 11.755 -4.316 -23.330 1.00 94.44 101 SER A N 1
ATOM 802 C CA . SER A 1 101 ? 10.740 -4.168 -24.378 1.00 94.44 101 SER A CA 1
ATOM 803 C C . SER A 1 101 ? 9.486 -4.980 -24.019 1.00 94.44 101 SER A C 1
ATOM 805 O O . SER A 1 101 ? 9.560 -5.933 -23.246 1.00 94.44 101 SER A O 1
ATOM 807 N N . LEU A 1 102 ? 8.320 -4.629 -24.575 1.00 92.94 102 LEU A N 1
ATOM 808 C CA . LEU A 1 102 ? 7.091 -5.401 -24.329 1.00 92.94 102 LEU A CA 1
ATOM 809 C C . LEU A 1 102 ? 7.245 -6.875 -24.736 1.00 92.94 102 LEU A C 1
ATOM 811 O O . LEU A 1 102 ? 6.754 -7.753 -24.037 1.00 92.94 102 LEU A O 1
ATOM 815 N N . LYS A 1 103 ? 7.961 -7.148 -25.836 1.00 93.69 103 LYS A N 1
ATOM 816 C CA . LYS A 1 103 ? 8.226 -8.517 -26.301 1.00 93.69 103 LYS A CA 1
ATOM 817 C C . LYS A 1 103 ? 9.088 -9.285 -25.301 1.00 93.69 103 LYS A C 1
ATOM 819 O O . LYS A 1 103 ? 8.734 -10.400 -24.933 1.00 93.69 103 LYS A O 1
ATOM 824 N N . ASP A 1 104 ? 10.167 -8.666 -24.831 1.00 94.38 104 ASP A N 1
ATOM 825 C CA . ASP A 1 104 ? 11.085 -9.295 -23.877 1.00 94.38 104 ASP A CA 1
ATOM 826 C C . ASP A 1 104 ? 10.424 -9.496 -22.512 1.00 94.38 104 ASP A C 1
ATOM 828 O O . ASP A 1 104 ? 10.631 -10.528 -21.885 1.00 94.38 104 ASP A O 1
ATOM 832 N N . MET A 1 105 ? 9.577 -8.558 -22.072 1.00 94.44 105 MET A N 1
ATOM 833 C CA . MET A 1 105 ? 8.771 -8.712 -20.859 1.00 94.44 105 MET A CA 1
ATOM 834 C C . MET A 1 105 ? 7.823 -9.907 -20.976 1.00 94.44 105 MET A C 1
ATOM 836 O O . MET A 1 105 ? 7.757 -10.711 -20.052 1.00 94.44 105 MET A O 1
ATOM 840 N N . ILE A 1 106 ? 7.102 -10.048 -22.094 1.00 93.12 106 ILE A N 1
ATOM 841 C CA . ILE A 1 106 ? 6.198 -11.188 -22.318 1.00 93.12 106 ILE A CA 1
ATOM 842 C C . ILE A 1 106 ? 6.987 -12.497 -22.308 1.00 93.12 106 ILE A C 1
ATOM 844 O O . ILE A 1 106 ? 6.581 -13.450 -21.656 1.00 93.12 106 ILE A O 1
ATOM 848 N N . TYR A 1 107 ? 8.138 -12.536 -22.979 1.00 92.94 107 TYR A N 1
ATOM 849 C CA . TYR A 1 107 ? 8.986 -13.724 -23.001 1.00 92.94 107 TYR A CA 1
ATOM 850 C C . TYR A 1 107 ? 9.542 -14.069 -21.611 1.00 92.94 107 TYR A C 1
ATOM 852 O O . TYR A 1 107 ? 9.513 -15.227 -21.205 1.00 92.94 107 TYR A O 1
ATOM 860 N N . ALA A 1 108 ? 10.000 -13.068 -20.855 1.00 90.75 108 ALA A N 1
ATOM 861 C CA . ALA A 1 108 ? 10.500 -13.253 -19.496 1.00 90.75 108 ALA A CA 1
ATOM 862 C C . ALA A 1 108 ? 9.395 -13.721 -18.535 1.00 90.75 108 ALA A C 1
ATOM 864 O O . ALA A 1 108 ? 9.625 -14.613 -17.725 1.00 90.75 108 ALA A O 1
ATOM 865 N N . THR A 1 109 ? 8.192 -13.157 -18.655 1.00 92.00 109 THR A N 1
ATOM 866 C CA . THR A 1 109 ? 7.037 -13.506 -17.809 1.00 92.00 109 THR A CA 1
ATOM 867 C C . THR A 1 109 ? 6.366 -14.818 -18.213 1.00 92.00 109 THR A C 1
ATOM 869 O O . THR A 1 109 ? 5.697 -15.427 -17.390 1.00 92.00 109 THR A O 1
ATOM 872 N N . ALA A 1 110 ? 6.587 -15.317 -19.434 1.00 89.25 110 ALA A N 1
ATOM 873 C CA . ALA A 1 110 ? 6.098 -16.630 -19.861 1.00 89.25 110 ALA A CA 1
ATOM 874 C C . ALA A 1 110 ? 6.729 -17.799 -19.080 1.00 89.25 110 ALA A C 1
ATOM 876 O O . ALA A 1 110 ? 6.139 -18.875 -19.013 1.00 89.25 110 ALA A O 1
ATOM 877 N N . GLY A 1 111 ? 7.918 -17.596 -18.503 1.00 83.69 111 GLY A N 1
ATOM 878 C CA . GLY A 1 111 ? 8.567 -18.544 -17.591 1.00 83.69 111 GLY A CA 1
ATOM 879 C C . GLY A 1 111 ? 8.363 -18.222 -16.107 1.00 83.69 111 GLY A C 1
ATOM 880 O O . GLY A 1 111 ? 8.937 -18.905 -15.262 1.00 83.69 111 GLY A O 1
ATOM 881 N N . ASP A 1 112 ? 7.602 -17.175 -15.788 1.00 85.25 112 ASP A N 1
ATOM 882 C CA . ASP A 1 112 ? 7.304 -16.758 -14.418 1.00 85.25 112 ASP A CA 1
ATOM 883 C C . ASP A 1 112 ? 6.067 -17.504 -13.893 1.00 85.25 112 ASP A C 1
ATOM 885 O O . ASP A 1 112 ? 5.209 -17.957 -14.652 1.00 85.25 112 ASP A O 1
ATOM 889 N N . VAL A 1 113 ? 5.961 -17.627 -12.573 1.00 86.62 113 VAL A N 1
ATOM 890 C CA . VAL A 1 113 ? 4.785 -18.198 -11.905 1.00 86.62 113 VAL A CA 1
ATOM 891 C C . VAL A 1 113 ? 3.628 -17.193 -11.822 1.00 86.62 113 VAL A C 1
ATOM 893 O O . VAL A 1 113 ? 2.490 -17.590 -11.569 1.00 86.62 113 VAL A O 1
ATOM 896 N N . HIS A 1 114 ? 3.897 -15.900 -12.039 1.00 84.38 114 HIS A N 1
ATOM 897 C CA . HIS A 1 114 ? 2.913 -14.824 -11.920 1.00 84.38 114 HIS A CA 1
ATOM 898 C C . HIS A 1 114 ? 2.347 -14.378 -13.280 1.00 84.38 114 HIS A C 1
ATOM 900 O O . HIS A 1 114 ? 3.107 -14.138 -14.220 1.00 84.38 114 HIS A O 1
ATOM 906 N N . PRO A 1 115 ? 1.020 -14.162 -13.393 1.00 87.06 115 PRO A N 1
ATOM 907 C CA . PRO A 1 115 ? 0.420 -13.585 -14.593 1.00 87.06 115 PRO A CA 1
ATOM 908 C C . PRO A 1 115 ? 0.951 -12.169 -14.905 1.00 87.06 115 PRO A C 1
ATOM 910 O O . PRO A 1 115 ? 1.097 -11.351 -13.994 1.00 87.06 115 PRO A O 1
ATOM 913 N N . PRO A 1 116 ? 1.147 -11.802 -16.187 1.00 90.12 116 PRO A N 1
ATOM 914 C CA . PRO A 1 116 ? 1.857 -10.576 -16.570 1.00 90.12 116 PRO A CA 1
ATOM 915 C C . PRO A 1 116 ? 1.059 -9.273 -16.413 1.00 90.12 116 PRO A C 1
ATOM 917 O O . PRO A 1 116 ? 1.587 -8.191 -16.670 1.00 90.12 116 PRO A O 1
ATOM 920 N N . LEU A 1 117 ? -0.211 -9.351 -16.002 1.00 92.62 117 LEU A N 1
ATOM 921 C CA . LEU A 1 117 ? -1.126 -8.206 -15.953 1.00 92.62 117 LEU A CA 1
ATOM 922 C C . LEU A 1 117 ? -0.565 -7.040 -15.129 1.00 92.62 117 LEU A C 1
ATOM 924 O O . LEU A 1 117 ? -0.612 -5.891 -15.568 1.00 92.62 117 LEU A O 1
ATOM 928 N N . TYR A 1 118 ? -0.010 -7.341 -13.953 1.00 93.81 118 TYR A N 1
ATOM 929 C CA . TYR A 1 118 ? 0.588 -6.323 -13.094 1.00 93.81 118 TYR A CA 1
ATOM 930 C C . TYR A 1 118 ? 1.780 -5.642 -13.781 1.00 93.81 118 TYR A C 1
ATOM 932 O O . TYR A 1 118 ? 1.855 -4.415 -13.811 1.00 93.81 118 TYR A O 1
ATOM 940 N N . TYR A 1 119 ? 2.660 -6.406 -14.432 1.00 95.06 119 TYR A N 1
ATOM 941 C CA . TYR A 1 119 ? 3.824 -5.856 -15.129 1.00 95.06 119 TYR A CA 1
ATOM 942 C C . TYR A 1 119 ? 3.443 -4.958 -16.312 1.00 95.06 119 TYR A C 1
ATOM 944 O O . TYR A 1 119 ? 4.127 -3.964 -16.564 1.00 95.06 119 TYR A O 1
ATOM 952 N N . PHE A 1 120 ? 2.324 -5.231 -16.993 1.00 95.06 120 PHE A N 1
ATOM 953 C CA . PHE A 1 120 ? 1.796 -4.328 -18.019 1.00 95.06 120 PHE A CA 1
ATOM 954 C C . PHE A 1 120 ? 1.317 -2.995 -17.445 1.00 95.06 120 PHE A C 1
ATOM 956 O O . PHE A 1 120 ? 1.577 -1.953 -18.050 1.00 95.06 120 PHE A O 1
ATOM 963 N N . LEU A 1 121 ? 0.678 -3.002 -16.272 1.00 95.56 121 LEU A N 1
ATOM 964 C CA . LEU A 1 121 ? 0.307 -1.769 -15.576 1.00 95.56 121 LEU A CA 1
ATOM 965 C C . LEU A 1 121 ? 1.556 -0.949 -15.228 1.00 95.56 121 LEU A C 1
ATOM 967 O O . LEU A 1 121 ? 1.610 0.244 -15.536 1.00 95.56 121 LEU A O 1
ATOM 971 N N . VAL A 1 122 ? 2.591 -1.592 -14.673 1.00 96.44 122 VAL A N 1
ATOM 972 C CA . VAL A 1 122 ? 3.863 -0.915 -14.370 1.00 96.44 122 VAL A CA 1
ATOM 973 C C . VAL A 1 122 ? 4.504 -0.362 -15.643 1.00 96.44 122 VAL A C 1
ATOM 975 O O . VAL A 1 122 ? 4.966 0.777 -15.649 1.00 96.44 122 VAL A O 1
ATOM 978 N N . LYS A 1 123 ? 4.491 -1.120 -16.747 1.00 95.81 123 LYS A N 1
ATOM 979 C CA . LYS A 1 123 ? 5.021 -0.673 -18.042 1.00 95.81 123 LYS A CA 1
ATOM 980 C C . LYS A 1 123 ? 4.280 0.545 -18.584 1.00 95.81 123 LYS A C 1
ATOM 982 O O . LYS A 1 123 ? 4.925 1.465 -19.079 1.00 95.81 123 LYS A O 1
ATOM 987 N N . GLY A 1 124 ? 2.952 0.564 -18.480 1.00 96.00 124 GLY A N 1
ATOM 988 C CA . GLY A 1 124 ? 2.132 1.703 -18.888 1.00 96.00 124 GLY A CA 1
ATOM 989 C C . GLY A 1 124 ? 2.510 2.968 -18.121 1.00 96.00 124 GLY A C 1
ATOM 990 O O . GLY A 1 124 ? 2.784 4.000 -18.729 1.00 96.00 124 GLY A O 1
ATOM 991 N N . LEU A 1 125 ? 2.626 2.871 -16.795 1.00 96.38 125 LEU A N 1
ATOM 992 C CA . LEU A 1 125 ? 3.040 3.996 -15.952 1.00 96.38 125 LEU A CA 1
ATOM 993 C C . LEU A 1 125 ? 4.487 4.418 -16.220 1.00 96.38 125 LEU A C 1
ATOM 995 O O . LEU A 1 125 ? 4.758 5.610 -16.318 1.00 96.38 125 LEU A O 1
ATOM 999 N N . TYR A 1 126 ? 5.394 3.462 -16.427 1.00 96.81 126 TYR A N 1
ATOM 1000 C CA . TYR A 1 126 ? 6.770 3.721 -16.856 1.00 96.81 126 TYR A CA 1
ATOM 1001 C C . TYR A 1 126 ? 6.827 4.508 -18.171 1.00 96.81 126 TYR A C 1
ATOM 1003 O O . TYR A 1 126 ? 7.626 5.431 -18.302 1.00 96.81 126 TYR A O 1
ATOM 1011 N N . CYS A 1 127 ? 5.969 4.189 -19.141 1.00 95.56 127 CYS A N 1
ATOM 1012 C CA . CYS A 1 127 ? 5.893 4.929 -20.400 1.00 95.56 127 CYS A CA 1
ATOM 1013 C C . CYS A 1 127 ? 5.321 6.348 -20.232 1.00 95.56 127 CYS A C 1
ATOM 1015 O O . CYS A 1 127 ? 5.699 7.231 -20.996 1.00 95.56 127 CYS A O 1
ATOM 1017 N N . LEU A 1 128 ? 4.438 6.572 -19.253 1.00 96.31 128 LEU A N 1
ATOM 1018 C CA . LEU A 1 128 ? 3.814 7.876 -18.996 1.00 96.31 128 LEU A CA 1
ATOM 1019 C C . LEU A 1 128 ? 4.691 8.808 -18.147 1.00 96.31 128 LEU A C 1
ATOM 1021 O O . LEU A 1 128 ? 4.807 9.991 -18.454 1.00 96.31 128 LEU A O 1
ATOM 1025 N N . PHE A 1 129 ? 5.299 8.283 -17.083 1.00 95.75 129 PHE A N 1
ATOM 1026 C CA . PHE A 1 129 ? 6.020 9.061 -16.069 1.00 95.75 129 PHE A CA 1
ATOM 1027 C C . PHE A 1 129 ? 7.544 8.871 -16.115 1.00 95.75 129 PHE A C 1
ATOM 1029 O O . PHE A 1 129 ? 8.280 9.633 -15.485 1.00 95.75 129 PHE A O 1
ATOM 1036 N N . GLY A 1 130 ? 8.037 7.898 -16.885 1.00 94.75 130 GLY A N 1
ATOM 1037 C CA . GLY A 1 130 ? 9.460 7.648 -17.102 1.00 94.75 130 GLY A CA 1
ATOM 1038 C C . GLY A 1 130 ? 10.134 6.782 -16.033 1.00 94.75 130 GLY A C 1
ATOM 1039 O O . GLY A 1 130 ? 9.508 6.150 -15.185 1.00 94.75 130 GLY A O 1
ATOM 1040 N N . ASN A 1 131 ? 11.468 6.735 -16.091 1.00 94.94 131 ASN A N 1
ATOM 1041 C CA . ASN A 1 131 ? 12.296 5.924 -15.197 1.00 94.94 131 ASN A CA 1
ATOM 1042 C C . ASN A 1 131 ? 12.634 6.672 -13.897 1.00 94.94 131 ASN A C 1
ATOM 1044 O O . ASN A 1 131 ? 13.736 7.202 -13.752 1.00 94.94 131 ASN A O 1
ATOM 1048 N N . ASN A 1 132 ? 11.705 6.703 -12.948 1.00 93.69 132 ASN A N 1
ATOM 1049 C CA . ASN A 1 132 ? 11.933 7.268 -11.619 1.00 93.69 132 ASN A CA 1
ATOM 1050 C C . ASN A 1 132 ? 11.285 6.394 -10.537 1.00 93.69 132 ASN A C 1
ATOM 1052 O O . ASN A 1 132 ? 10.406 5.582 -10.825 1.00 93.69 132 ASN A O 1
ATOM 1056 N N . GLY A 1 133 ? 11.734 6.554 -9.291 1.00 93.94 133 GLY A N 1
ATOM 1057 C CA . GLY A 1 133 ? 11.247 5.722 -8.196 1.00 93.94 133 GLY A CA 1
ATOM 1058 C C . GLY A 1 133 ? 9.767 5.918 -7.880 1.00 93.94 133 GLY A C 1
ATOM 1059 O O . GLY A 1 133 ? 9.057 4.943 -7.636 1.00 93.94 133 GLY A O 1
ATOM 1060 N N . PHE A 1 134 ? 9.291 7.158 -8.006 1.00 95.38 134 PHE A N 1
ATOM 1061 C CA . PHE A 1 134 ? 7.884 7.511 -7.840 1.00 95.38 134 PHE A CA 1
ATOM 1062 C C . PHE A 1 134 ? 6.968 6.691 -8.752 1.00 95.38 134 PHE A C 1
ATOM 1064 O O . PHE A 1 134 ? 5.953 6.184 -8.296 1.00 95.38 134 PHE A O 1
ATOM 1071 N N . THR A 1 135 ? 7.347 6.486 -10.014 1.00 95.81 135 THR A N 1
ATOM 1072 C CA . THR A 1 135 ? 6.544 5.731 -10.989 1.00 95.81 135 THR A CA 1
ATOM 1073 C C . THR A 1 135 ? 6.346 4.280 -10.567 1.00 95.81 135 THR A C 1
ATOM 1075 O O . THR A 1 135 ? 5.238 3.749 -10.657 1.00 95.81 135 THR A O 1
ATOM 1078 N N . TYR A 1 136 ? 7.408 3.636 -10.083 1.00 95.44 136 TYR A N 1
ATOM 1079 C CA . TYR A 1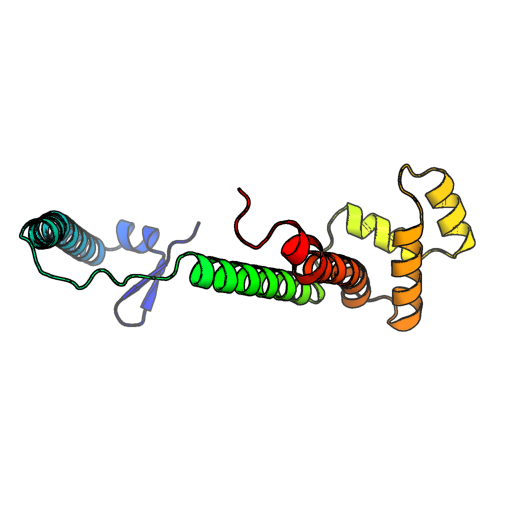 136 ? 7.346 2.241 -9.660 1.00 95.44 136 TYR A CA 1
ATOM 1080 C C . TYR A 1 136 ? 6.532 2.081 -8.377 1.00 95.44 136 TYR A C 1
ATOM 1082 O O . TYR A 1 136 ? 5.668 1.212 -8.312 1.00 95.44 136 TYR A O 1
ATOM 1090 N N . GLN A 1 137 ? 6.719 2.963 -7.398 1.00 95.62 137 GLN A N 1
ATOM 1091 C CA . GLN A 1 137 ? 5.927 2.915 -6.171 1.00 95.62 137 GLN A CA 1
ATOM 1092 C C . GLN A 1 137 ? 4.453 3.282 -6.414 1.00 95.62 137 GLN A C 1
ATOM 1094 O O . GLN A 1 137 ? 3.549 2.631 -5.887 1.00 95.62 137 GLN A O 1
ATOM 1099 N N . LEU A 1 138 ? 4.183 4.249 -7.299 1.00 95.69 138 LEU A N 1
ATOM 1100 C CA . LEU A 1 138 ? 2.827 4.609 -7.720 1.00 95.69 138 LEU A CA 1
ATOM 1101 C C . LEU A 1 138 ? 2.102 3.412 -8.352 1.00 95.69 138 LEU A C 1
ATOM 1103 O O . LEU A 1 138 ? 0.904 3.226 -8.133 1.00 95.69 138 LEU A O 1
ATOM 1107 N N . SER A 1 139 ? 2.830 2.577 -9.100 1.00 95.44 139 SER A N 1
ATOM 1108 C CA . SER A 1 139 ? 2.267 1.384 -9.735 1.00 95.44 139 SER A CA 1
ATOM 1109 C C . SER A 1 139 ? 1.740 0.344 -8.743 1.00 95.44 139 SER A C 1
ATOM 1111 O O . SER A 1 139 ? 0.750 -0.321 -9.045 1.00 95.44 139 SER A O 1
ATOM 1113 N N . ALA A 1 140 ? 2.325 0.263 -7.544 1.00 93.88 140 ALA A N 1
ATOM 1114 C CA . ALA A 1 140 ? 1.834 -0.570 -6.447 1.00 93.88 140 ALA A CA 1
ATOM 1115 C C . ALA A 1 140 ? 0.749 0.141 -5.616 1.00 93.88 140 ALA A C 1
ATOM 1117 O O .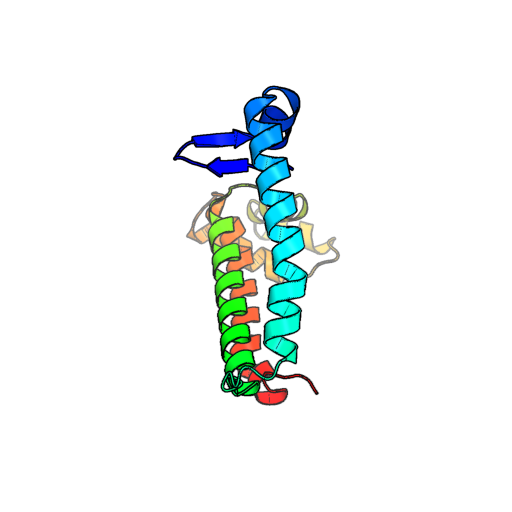 ALA A 1 140 ? -0.208 -0.487 -5.157 1.00 93.88 140 ALA A O 1
ATOM 1118 N N . TRP A 1 141 ? 0.852 1.463 -5.455 1.00 96.06 141 TRP A N 1
ATOM 1119 C CA . TRP A 1 141 ? -0.105 2.250 -4.675 1.00 96.06 141 TRP A CA 1
ATOM 1120 C C . TRP A 1 141 ? -1.509 2.291 -5.298 1.00 96.06 141 TRP A C 1
ATOM 1122 O O . TRP A 1 141 ? -2.502 2.198 -4.581 1.00 96.06 141 TRP A O 1
ATOM 1132 N N . LEU A 1 142 ? -1.624 2.365 -6.628 1.00 95.81 142 LEU A N 1
ATOM 1133 C CA . LEU A 1 142 ? -2.921 2.379 -7.321 1.00 95.81 142 LEU A CA 1
ATOM 1134 C C . LEU A 1 142 ? -3.792 1.131 -7.059 1.00 95.81 142 LEU A C 1
ATOM 1136 O O . LEU A 1 142 ? -4.932 1.298 -6.613 1.00 95.81 142 LEU A O 1
ATOM 1140 N N . PRO A 1 143 ? -3.318 -0.112 -7.298 1.00 94.94 143 PRO A N 1
ATOM 1141 C CA . PRO A 1 143 ? -4.100 -1.306 -6.983 1.00 94.94 143 PRO A CA 1
ATOM 1142 C C . PRO A 1 143 ? -4.352 -1.442 -5.477 1.00 94.94 143 PRO A C 1
ATOM 1144 O O . PRO A 1 143 ? -5.430 -1.883 -5.080 1.00 94.94 143 PRO A O 1
ATOM 1147 N N . TYR A 1 144 ? -3.422 -0.991 -4.631 1.00 95.38 144 TYR A N 1
ATOM 1148 C CA . TYR A 1 144 ? -3.639 -0.932 -3.188 1.00 95.38 144 TYR A CA 1
ATOM 1149 C C . TYR A 1 144 ? -4.817 -0.016 -2.813 1.00 95.38 144 TYR A C 1
ATOM 1151 O O . TYR A 1 144 ? -5.726 -0.434 -2.095 1.00 95.38 144 TYR A O 1
ATOM 1159 N N . CYS A 1 145 ? -4.879 1.197 -3.368 1.00 95.69 145 CYS A N 1
ATOM 1160 C CA . CYS A 1 145 ? -6.015 2.101 -3.191 1.00 95.69 145 CYS A CA 1
ATOM 1161 C C . CYS A 1 145 ? -7.324 1.511 -3.721 1.00 95.69 145 CYS A C 1
ATOM 1163 O O . CYS A 1 145 ? -8.361 1.670 -3.078 1.00 95.69 145 CYS A O 1
ATOM 1165 N N . ALA A 1 146 ? -7.292 0.803 -4.852 1.00 95.31 146 ALA A N 1
ATOM 1166 C CA . ALA A 1 146 ? -8.474 0.127 -5.377 1.00 95.31 146 ALA A CA 1
ATOM 1167 C C . ALA A 1 146 ? -9.027 -0.901 -4.374 1.00 95.31 146 ALA A C 1
ATOM 1169 O O . ALA A 1 146 ? -10.233 -0.933 -4.137 1.00 95.31 146 ALA A O 1
ATOM 1170 N N . ILE A 1 147 ? -8.156 -1.676 -3.718 1.00 94.75 147 ILE A N 1
ATOM 1171 C CA . ILE A 1 147 ? -8.555 -2.632 -2.673 1.00 94.75 147 ILE A CA 1
ATOM 1172 C C . ILE A 1 147 ? -9.159 -1.908 -1.462 1.00 94.75 147 ILE A C 1
ATOM 1174 O O . ILE A 1 147 ? -10.214 -2.314 -0.974 1.00 94.75 147 ILE A O 1
ATOM 1178 N N . LEU A 1 148 ? -8.553 -0.807 -1.005 1.00 94.38 148 LEU A N 1
ATOM 1179 C CA . LEU A 1 148 ? -9.096 -0.007 0.102 1.00 94.38 148 LEU A CA 1
ATOM 1180 C C . LEU A 1 148 ? -10.488 0.568 -0.224 1.00 94.38 148 LEU A C 1
ATOM 1182 O O . LEU A 1 148 ? -11.389 0.563 0.620 1.00 94.38 148 LEU A O 1
ATOM 1186 N N . LEU A 1 149 ? -10.703 1.018 -1.463 1.00 94.25 149 LEU A N 1
ATOM 1187 C CA . LEU A 1 149 ? -12.004 1.506 -1.930 1.00 94.25 149 LEU A CA 1
ATOM 1188 C C . LEU A 1 149 ? -13.037 0.379 -2.046 1.00 94.25 149 LEU A C 1
ATOM 1190 O O . LEU A 1 149 ? -14.199 0.572 -1.672 1.00 94.25 149 LEU A O 1
ATOM 1194 N N . LEU A 1 150 ? -12.633 -0.802 -2.518 1.00 94.00 150 LEU A N 1
ATOM 1195 C CA . LEU A 1 150 ? -13.486 -1.994 -2.543 1.00 94.00 150 LEU A CA 1
ATOM 1196 C C . LEU A 1 150 ? -13.900 -2.410 -1.128 1.00 94.00 150 LEU A C 1
ATOM 1198 O O . LEU A 1 150 ? -15.074 -2.712 -0.902 1.00 94.00 150 LEU A O 1
ATOM 1202 N N . ALA A 1 151 ? -12.981 -2.329 -0.163 1.00 90.94 151 ALA A N 1
ATOM 1203 C CA . ALA A 1 151 ? -13.277 -2.573 1.243 1.00 90.94 151 ALA A CA 1
ATOM 1204 C C . ALA A 1 151 ? -14.328 -1.587 1.786 1.00 90.94 151 ALA A C 1
ATOM 1206 O O . ALA A 1 151 ? -15.306 -1.997 2.410 1.00 90.94 151 ALA A O 1
ATOM 1207 N N . CYS A 1 152 ? -14.195 -0.293 1.474 1.00 90.31 152 CYS A N 1
ATOM 1208 C CA . CYS A 1 152 ? -15.156 0.736 1.893 1.00 90.31 152 CYS A CA 1
ATOM 1209 C C . CYS A 1 152 ? -16.538 0.625 1.231 1.00 90.31 152 CYS A C 1
ATOM 1211 O O . CYS A 1 152 ? -17.520 1.160 1.761 1.00 90.31 152 CYS A O 1
ATOM 1213 N N . SER A 1 153 ? -16.617 -0.006 0.058 1.00 90.94 153 SER A N 1
ATOM 1214 C CA . SER A 1 153 ? -17.815 -0.026 -0.781 1.00 90.94 153 SER A CA 1
ATOM 1215 C C . SER A 1 153 ? -18.530 -1.371 -0.748 1.00 90.94 153 SER A C 1
ATOM 1217 O O . SER A 1 153 ? -19.588 -1.462 -0.133 1.00 90.94 153 SER A O 1
ATOM 1219 N N . VAL A 1 154 ? -17.983 -2.393 -1.404 1.00 89.44 154 VAL A N 1
ATOM 1220 C CA . VAL A 1 154 ? -18.624 -3.702 -1.581 1.00 89.44 154 VAL A CA 1
ATOM 1221 C C . VAL A 1 154 ? -18.595 -4.480 -0.274 1.00 89.44 154 VAL A C 1
ATOM 1223 O O . VAL A 1 154 ? -19.643 -4.853 0.237 1.00 89.44 154 VAL A O 1
ATOM 1226 N N . ILE A 1 155 ? -17.411 -4.641 0.322 1.00 86.56 155 ILE A N 1
ATOM 1227 C CA . ILE A 1 155 ? -17.245 -5.473 1.523 1.00 86.56 155 ILE A CA 1
ATOM 1228 C C . ILE A 1 155 ? -18.051 -4.899 2.688 1.00 86.56 155 ILE A C 1
ATOM 1230 O O . ILE A 1 155 ? -18.820 -5.615 3.321 1.00 86.56 155 ILE A O 1
ATOM 1234 N N . ARG A 1 156 ? -17.953 -3.587 2.926 1.00 86.88 156 ARG A N 1
ATOM 1235 C CA . ARG A 1 156 ? -18.731 -2.927 3.981 1.00 86.88 156 ARG A CA 1
ATOM 1236 C C . ARG A 1 156 ? -20.246 -3.068 3.788 1.00 86.88 156 ARG A C 1
ATOM 1238 O O . ARG A 1 156 ? -20.967 -3.143 4.777 1.00 86.88 156 ARG A O 1
ATOM 1245 N N . LYS A 1 157 ? -20.743 -3.053 2.544 1.00 87.06 157 LYS A N 1
ATOM 1246 C CA . LYS A 1 157 ? -22.181 -3.214 2.265 1.00 87.06 157 LYS A CA 1
ATOM 1247 C C . LYS A 1 157 ? -22.667 -4.629 2.569 1.00 87.06 157 LYS A C 1
ATOM 1249 O O . LYS A 1 157 ? -23.757 -4.765 3.105 1.00 87.06 157 LYS A O 1
ATOM 1254 N N . GLU A 1 158 ? -21.860 -5.634 2.246 1.00 87.12 158 GLU A N 1
ATOM 1255 C CA . GLU A 1 158 ? -22.207 -7.049 2.430 1.00 87.12 158 GLU A CA 1
ATOM 1256 C C . GLU A 1 158 ? -22.054 -7.510 3.889 1.00 87.12 158 GLU A C 1
ATOM 1258 O O . GLU A 1 158 ? -22.911 -8.217 4.409 1.00 87.12 158 GLU A O 1
ATOM 1263 N N . PHE A 1 159 ? -20.988 -7.088 4.579 1.00 85.12 159 PHE A N 1
ATOM 1264 C CA . PHE A 1 159 ? -20.615 -7.627 5.897 1.00 85.12 159 PHE A CA 1
ATOM 1265 C C . PHE A 1 159 ? -20.754 -6.627 7.052 1.00 85.12 159 PHE A C 1
ATOM 1267 O O . PHE A 1 159 ? -20.547 -6.983 8.211 1.00 85.12 159 PHE A O 1
ATOM 1274 N N . GLY A 1 160 ? -21.097 -5.370 6.764 1.00 81.19 160 GLY A N 1
ATOM 1275 C CA . GLY A 1 160 ? -21.079 -4.299 7.756 1.00 81.19 160 GLY A CA 1
ATOM 1276 C C . GLY A 1 160 ? -19.657 -3.895 8.165 1.00 81.19 160 GLY A C 1
ATOM 1277 O O . GLY A 1 160 ? -18.671 -4.224 7.511 1.00 81.19 160 GLY A O 1
ATOM 1278 N N . VAL A 1 161 ? -19.554 -3.111 9.241 1.00 77.69 161 VAL A N 1
ATOM 1279 C CA . VAL A 1 161 ? -18.263 -2.641 9.795 1.00 77.69 161 VAL A CA 1
ATOM 1280 C C . VAL A 1 161 ? -17.782 -3.516 10.955 1.00 77.69 161 VAL A C 1
ATOM 1282 O O . VAL A 1 161 ? -16.592 -3.568 11.247 1.00 77.69 161 VAL A O 1
ATOM 1285 N N . ILE A 1 162 ? -18.711 -4.204 11.616 1.00 72.88 162 ILE A N 1
ATOM 1286 C CA . ILE A 1 162 ? -18.432 -5.125 12.713 1.00 72.88 162 ILE A CA 1
ATOM 1287 C C . ILE A 1 162 ? -18.721 -6.512 12.158 1.00 72.88 162 ILE A C 1
ATOM 1289 O O . ILE A 1 162 ? -19.878 -6.829 11.892 1.00 72.88 162 ILE A O 1
ATOM 1293 N N . THR A 1 163 ? -17.676 -7.300 11.930 1.00 60.56 163 THR A N 1
ATOM 1294 C CA . THR A 1 163 ? -17.831 -8.714 11.584 1.00 60.56 163 THR A CA 1
ATOM 1295 C C . THR A 1 163 ? -18.451 -9.447 12.771 1.00 60.56 163 THR A C 1
ATOM 1297 O O . THR A 1 163 ? -18.031 -9.210 13.906 1.00 60.56 163 THR A O 1
ATOM 1300 N N . ALA A 1 164 ? -19.471 -10.264 12.493 1.00 52.78 164 ALA A N 1
ATOM 1301 C CA . ALA A 1 164 ? -20.197 -11.064 13.481 1.00 52.78 164 ALA A CA 1
ATOM 1302 C C . ALA A 1 164 ? -19.296 -12.064 14.220 1.00 52.78 164 ALA A C 1
ATOM 1304 O O . AL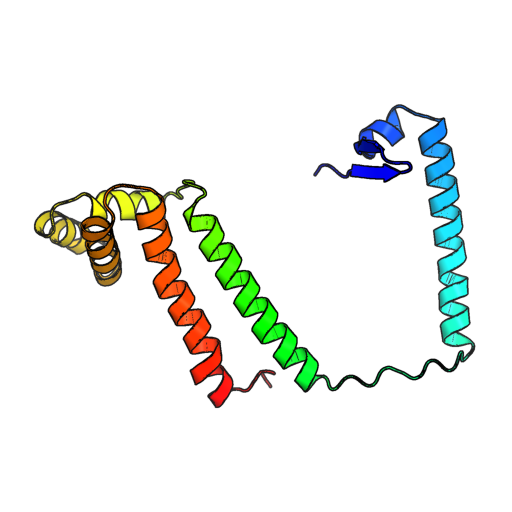A A 1 164 ? -18.315 -12.541 13.602 1.00 52.78 164 ALA A O 1
#